Protein AF-A0A7J6QB75-F1 (afdb_monomer_lite)

Secondary structure (DSSP, 8-state):
--HHHHHHHT--BSHHHHHHHT--HHHHHHHHHHHHSSTT---BHHHHHTS-HHHHHHHHHH--S-HHHHHHHHHHHHHHHHHTTPPP-S------TT-PPP--------------------

Structure (mmCIF, N/CA/C/O backbone):
data_AF-A0A7J6QB75-F1
#
_entry.id   AF-A0A7J6QB75-F1
#
loop_
_atom_site.group_PDB
_atom_site.id
_atom_site.type_symbol
_atom_site.label_atom_id
_atom_site.label_alt_id
_atom_site.label_comp_id
_atom_site.label_asym_id
_atom_site.label_entity_id
_atom_site.label_seq_id
_atom_site.pdbx_PDB_ins_code
_atom_site.Cartn_x
_atom_site.Cartn_y
_atom_site.Cartn_z
_atom_site.occupancy
_atom_site.B_iso_or_equiv
_atom_site.auth_seq_id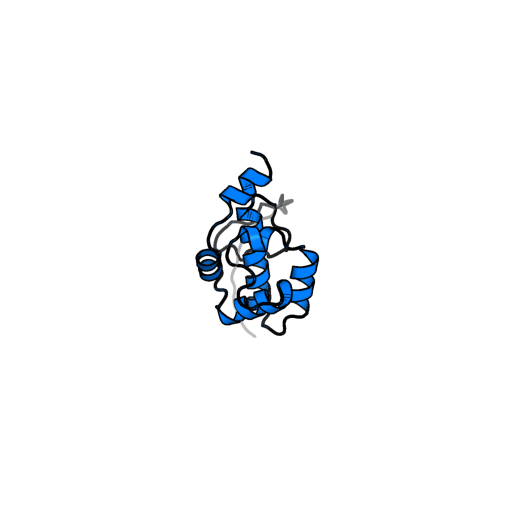
_atom_site.auth_comp_id
_atom_site.auth_asym_id
_atom_site.auth_atom_id
_atom_site.pdbx_PDB_model_num
ATOM 1 N N . ALA A 1 1 ? 21.149 -4.423 -13.021 1.00 64.06 1 ALA A N 1
ATOM 2 C CA . ALA A 1 1 ? 19.820 -4.390 -13.669 1.00 64.06 1 ALA A CA 1
ATOM 3 C C . ALA A 1 1 ? 19.330 -2.948 -13.692 1.00 64.06 1 ALA A C 1
ATOM 5 O O . ALA A 1 1 ? 19.519 -2.265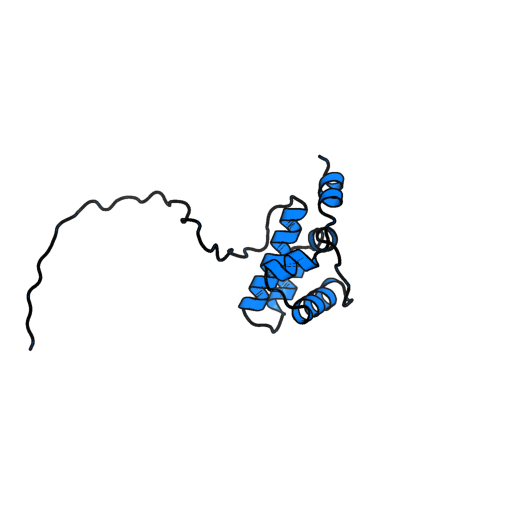 -12.689 1.00 64.06 1 ALA A O 1
ATOM 6 N N . SER A 1 2 ? 18.760 -2.475 -14.804 1.00 80.19 2 SER A N 1
ATOM 7 C CA . SER A 1 2 ? 18.143 -1.142 -14.848 1.00 80.19 2 SER A CA 1
ATOM 8 C C . SER A 1 2 ? 16.906 -1.102 -13.941 1.00 80.19 2 SER A C 1
ATOM 10 O O . SER A 1 2 ? 16.370 -2.153 -13.577 1.00 80.19 2 SER A O 1
ATOM 12 N N . LEU A 1 3 ? 16.445 0.096 -13.567 1.00 71.38 3 LEU A N 1
ATOM 13 C CA . LEU A 1 3 ? 15.199 0.253 -12.806 1.00 71.38 3 LEU A CA 1
ATOM 14 C C . LEU A 1 3 ? 14.032 -0.444 -13.514 1.00 71.38 3 LEU A C 1
ATOM 16 O O . LEU A 1 3 ? 13.335 -1.229 -12.882 1.00 71.38 3 LEU A O 1
ATOM 20 N N . GLN A 1 4 ? 13.906 -0.257 -14.830 1.00 79.19 4 GLN A N 1
ATOM 21 C CA . GLN A 1 4 ? 12.872 -0.902 -15.640 1.00 79.19 4 GLN A CA 1
ATOM 22 C C . GLN A 1 4 ? 12.889 -2.432 -15.493 1.00 79.19 4 GLN A C 1
ATOM 24 O O . GLN A 1 4 ? 11.868 -3.028 -15.170 1.00 79.19 4 GLN A O 1
ATOM 29 N N . THR A 1 5 ? 14.061 -3.071 -15.596 1.00 80.06 5 THR A N 1
ATOM 30 C CA . THR A 1 5 ? 14.177 -4.531 -15.434 1.00 80.06 5 THR A CA 1
ATOM 31 C C . THR A 1 5 ? 13.766 -5.006 -14.036 1.00 80.06 5 THR A C 1
ATOM 33 O O . THR A 1 5 ? 13.217 -6.100 -13.891 1.00 80.06 5 THR A O 1
ATOM 36 N N . ARG A 1 6 ? 14.023 -4.203 -12.992 1.00 73.94 6 ARG A N 1
ATOM 37 C CA . ARG A 1 6 ? 13.605 -4.522 -11.615 1.00 73.94 6 ARG A CA 1
ATOM 38 C C . ARG A 1 6 ? 12.087 -4.428 -11.464 1.00 73.94 6 ARG A C 1
ATOM 40 O O . ARG A 1 6 ? 11.506 -5.305 -10.837 1.00 73.94 6 ARG A O 1
ATOM 47 N N . PHE A 1 7 ? 11.457 -3.435 -12.087 1.00 76.44 7 PHE A N 1
ATOM 48 C CA . PHE A 1 7 ? 10.002 -3.280 -12.098 1.00 76.44 7 PHE A CA 1
ATOM 49 C C . PHE A 1 7 ? 9.291 -4.376 -12.892 1.00 76.44 7 PHE A C 1
ATOM 51 O O . PHE A 1 7 ? 8.322 -4.947 -12.395 1.00 76.44 7 PHE A O 1
ATOM 58 N N . ASP A 1 8 ? 9.801 -4.734 -14.069 1.00 79.38 8 ASP A N 1
ATOM 59 C CA . ASP A 1 8 ? 9.217 -5.802 -14.886 1.00 79.38 8 ASP A CA 1
ATOM 60 C C . ASP A 1 8 ? 9.303 -7.157 -14.163 1.00 79.38 8 ASP A C 1
ATOM 62 O O . ASP A 1 8 ? 8.342 -7.923 -14.130 1.00 79.38 8 ASP A O 1
ATOM 66 N N . SER A 1 9 ? 10.420 -7.416 -13.473 1.00 78.06 9 SER A N 1
ATOM 67 C CA . SER A 1 9 ? 10.600 -8.618 -12.639 1.00 78.06 9 SER A CA 1
ATOM 68 C C . SER A 1 9 ? 9.705 -8.627 -11.389 1.00 78.06 9 SER A C 1
ATOM 70 O O . SER A 1 9 ? 9.420 -9.685 -10.816 1.00 78.06 9 SER A O 1
ATOM 72 N N . ALA A 1 10 ? 9.267 -7.446 -10.953 1.00 78.88 10 ALA A N 1
ATOM 73 C CA . ALA A 1 10 ? 8.408 -7.233 -9.797 1.00 78.88 10 ALA A CA 1
ATOM 74 C C . ALA A 1 10 ? 6.917 -7.212 -10.144 1.00 78.88 10 ALA A C 1
ATOM 76 O O . ALA A 1 10 ? 6.102 -7.083 -9.234 1.00 78.88 10 ALA A O 1
ATOM 77 N N . ALA A 1 11 ? 6.534 -7.348 -11.416 1.00 83.62 11 ALA A N 1
ATOM 78 C CA . ALA A 1 11 ? 5.149 -7.320 -11.883 1.00 83.62 11 ALA A CA 1
ATOM 79 C C . ALA A 1 11 ? 4.386 -8.619 -11.543 1.00 83.62 11 ALA A C 1
ATOM 81 O O . ALA A 1 11 ? 3.891 -9.332 -12.415 1.00 83.62 11 ALA A O 1
ATOM 82 N N . LYS A 1 12 ? 4.306 -8.947 -10.252 1.00 86.56 12 LYS A N 1
ATOM 83 C CA . LYS A 1 12 ? 3.612 -10.122 -9.718 1.00 86.56 12 LYS A CA 1
ATOM 84 C C . LYS A 1 12 ? 2.214 -9.738 -9.239 1.00 86.56 12 LYS A C 1
ATOM 86 O O . LYS A 1 12 ? 2.025 -8.599 -8.814 1.00 86.56 12 LYS A O 1
ATOM 91 N N . PRO A 1 13 ? 1.239 -10.664 -9.264 1.00 88.56 13 PRO A N 1
ATOM 92 C CA . PRO A 1 13 ? -0.074 -10.422 -8.677 1.00 88.56 13 PRO A CA 1
ATOM 93 C C . PRO A 1 13 ? 0.050 -9.967 -7.221 1.00 88.56 13 PRO A C 1
ATOM 95 O O . PRO A 1 13 ? 0.787 -10.575 -6.444 1.00 88.56 13 PRO A O 1
ATOM 98 N N . VAL A 1 14 ? -0.683 -8.920 -6.845 1.00 88.12 14 VAL A N 1
ATOM 99 C CA . VAL A 1 14 ? -0.627 -8.359 -5.483 1.00 88.12 14 VAL A CA 1
ATOM 100 C C . VAL A 1 14 ? -1.387 -9.224 -4.466 1.00 88.12 14 VAL A C 1
ATOM 102 O O . VAL A 1 14 ? -1.024 -9.284 -3.295 1.00 88.12 14 VAL A O 1
ATOM 105 N N . LYS A 1 15 ? -2.396 -9.983 -4.912 1.00 88.88 15 LYS A N 1
ATOM 106 C CA . LYS A 1 15 ? -3.302 -10.764 -4.049 1.00 88.88 15 LYS A CA 1
ATOM 107 C C . LYS A 1 15 ? -2.600 -11.728 -3.067 1.00 88.88 15 LYS A C 1
ATOM 109 O O . LYS A 1 15 ? -2.939 -11.688 -1.885 1.00 88.88 15 LYS A O 1
ATOM 114 N N . PRO A 1 16 ? -1.595 -12.535 -3.467 1.00 88.44 16 PRO A N 1
ATOM 115 C CA . PRO A 1 16 ? -0.866 -13.394 -2.527 1.00 88.44 16 PRO A CA 1
ATOM 116 C C . PRO A 1 16 ? -0.109 -12.612 -1.441 1.00 88.44 16 PRO A C 1
ATOM 118 O O . PRO A 1 16 ? 0.036 -13.081 -0.313 1.00 88.44 16 PRO A O 1
ATOM 121 N N . LEU A 1 17 ? 0.369 -11.405 -1.762 1.00 86.81 17 LEU A N 1
ATOM 122 C CA . LEU A 1 17 ? 1.058 -10.527 -0.816 1.00 86.81 17 LEU A CA 1
ATOM 123 C C . LEU A 1 17 ? 0.067 -9.951 0.201 1.00 86.81 17 LEU A C 1
ATOM 125 O O . LEU A 1 17 ? 0.340 -9.985 1.399 1.00 86.81 17 LEU A O 1
ATOM 129 N N . LEU A 1 18 ? -1.109 -9.516 -0.254 1.00 88.19 18 LEU A N 1
ATOM 130 C CA . LEU A 1 18 ? -2.183 -9.031 0.621 1.00 88.19 18 LEU A CA 1
ATOM 131 C C . LEU A 1 18 ? -2.636 -10.100 1.617 1.00 88.19 18 LEU A C 1
ATOM 133 O O . LEU A 1 18 ? -2.748 -9.816 2.809 1.00 88.19 18 LEU A O 1
ATOM 137 N N . GLN A 1 19 ? -2.798 -11.344 1.155 1.00 88.44 19 GLN A N 1
ATOM 138 C CA . GLN A 1 19 ? -3.126 -12.483 2.018 1.00 88.44 19 GLN A CA 1
ATOM 139 C C . GLN A 1 19 ? -2.053 -12.723 3.086 1.00 88.44 19 GLN A C 1
ATOM 141 O O . GLN A 1 19 ? -2.385 -12.944 4.248 1.00 88.44 19 GLN A O 1
ATOM 146 N N . LYS A 1 20 ? -0.768 -12.614 2.725 1.00 87.69 20 LYS A N 1
ATOM 147 C CA . LYS A 1 20 ? 0.349 -12.769 3.670 1.00 87.69 20 LYS A CA 1
ATOM 148 C C . LYS A 1 20 ? 0.361 -11.690 4.759 1.00 87.69 20 LYS A C 1
ATOM 150 O O . LYS A 1 20 ? 0.744 -11.974 5.890 1.00 87.69 20 LYS A O 1
ATOM 155 N N . VAL A 1 21 ? -0.054 -10.469 4.427 1.00 87.19 21 VAL A N 1
ATOM 156 C CA . VAL A 1 21 ? -0.138 -9.336 5.368 1.00 87.19 21 VAL A CA 1
ATOM 157 C C . VAL A 1 21 ? -1.472 -9.324 6.138 1.00 87.19 21 VAL A C 1
ATOM 159 O O . VAL A 1 21 ? -1.612 -8.652 7.163 1.00 87.19 21 VAL A O 1
ATOM 162 N N . GLY A 1 22 ? -2.457 -10.100 5.684 1.00 87.69 22 GLY A N 1
ATOM 163 C CA . GLY A 1 22 ? -3.802 -10.130 6.251 1.00 87.69 22 GLY A CA 1
ATOM 164 C C . GLY A 1 22 ? -4.637 -8.900 5.888 1.00 87.69 22 GLY A C 1
ATOM 165 O O . GLY A 1 22 ? -5.485 -8.488 6.676 1.00 87.69 22 GLY A O 1
ATOM 166 N N . VAL A 1 23 ? -4.386 -8.286 4.730 1.00 89.62 23 VAL A N 1
ATOM 167 C CA . VAL A 1 23 ? -5.264 -7.250 4.166 1.00 89.62 23 VAL A CA 1
ATOM 168 C C . VAL A 1 23 ? -6.499 -7.946 3.590 1.00 89.62 23 VAL A C 1
ATOM 170 O O . VAL A 1 23 ? -6.363 -8.818 2.733 1.00 89.62 23 VAL A O 1
ATOM 173 N N . SER A 1 24 ? -7.691 -7.596 4.080 1.00 90.69 24 SER A N 1
ATOM 174 C CA . SER A 1 24 ? -8.956 -8.106 3.536 1.00 90.69 24 SER A CA 1
ATOM 175 C C . SER A 1 24 ? -9.262 -7.485 2.172 1.00 90.69 24 SER A C 1
ATOM 177 O O . SER A 1 24 ? -8.782 -6.394 1.861 1.00 90.69 24 SER A O 1
ATOM 179 N N . ASP A 1 25 ? -10.098 -8.151 1.373 1.00 89.50 25 ASP A N 1
ATOM 180 C CA . ASP A 1 25 ? -10.516 -7.626 0.068 1.00 89.50 25 ASP A CA 1
ATOM 181 C C . ASP A 1 25 ? -11.247 -6.274 0.210 1.00 89.50 25 ASP A C 1
ATOM 183 O O . ASP A 1 25 ? -11.016 -5.372 -0.590 1.00 89.50 25 ASP A O 1
ATOM 187 N N . ASP A 1 26 ? -12.049 -6.080 1.263 1.00 90.31 26 ASP A N 1
ATOM 188 C CA . ASP A 1 26 ? -12.735 -4.804 1.529 1.00 90.31 26 ASP A CA 1
ATOM 189 C C . ASP A 1 26 ? -11.759 -3.672 1.872 1.00 90.31 26 ASP A C 1
ATOM 191 O O . ASP A 1 26 ? -11.876 -2.554 1.361 1.00 90.31 26 ASP A O 1
ATOM 195 N N . LEU A 1 27 ? -10.751 -3.967 2.700 1.00 90.50 27 LEU A N 1
ATOM 196 C CA . LEU A 1 27 ? -9.697 -3.008 3.024 1.00 90.50 27 LEU A CA 1
ATOM 197 C C . LEU A 1 27 ? -8.891 -2.657 1.770 1.00 90.50 27 LEU A C 1
ATOM 199 O O . LEU A 1 27 ? -8.550 -1.495 1.558 1.00 90.50 27 LEU A O 1
ATOM 203 N N . TRP A 1 28 ? -8.620 -3.647 0.917 1.00 90.12 28 TRP A N 1
ATOM 204 C CA . TRP A 1 28 ? -7.914 -3.437 -0.340 1.00 90.12 28 TRP A CA 1
ATOM 205 C C . TRP A 1 28 ? -8.711 -2.586 -1.329 1.00 90.12 28 TRP A C 1
ATOM 207 O O . TRP A 1 28 ? -8.166 -1.632 -1.877 1.00 90.12 28 TRP A O 1
ATOM 217 N N . LYS A 1 29 ? -10.013 -2.845 -1.492 1.00 90.94 29 LYS A N 1
ATOM 218 C CA . LYS A 1 29 ? -10.895 -2.002 -2.312 1.00 90.94 29 LYS A CA 1
ATOM 219 C C . LYS A 1 29 ? -10.892 -0.553 -1.839 1.00 90.94 29 LYS A C 1
ATOM 221 O O . LYS A 1 29 ? -10.800 0.352 -2.663 1.00 90.94 29 LYS A O 1
ATOM 226 N N . ALA A 1 30 ? -10.920 -0.320 -0.525 1.00 90.56 30 ALA A N 1
ATOM 227 C CA . ALA A 1 30 ? -10.832 1.028 0.033 1.00 90.56 30 ALA A CA 1
ATOM 228 C C . ALA A 1 30 ? -9.493 1.716 -0.297 1.00 90.56 30 ALA A C 1
ATOM 230 O O . ALA A 1 30 ? -9.477 2.909 -0.605 1.00 90.56 30 ALA A O 1
ATOM 231 N N . VAL A 1 31 ? -8.379 0.975 -0.271 1.00 90.38 31 VAL A N 1
ATOM 232 C CA . VAL A 1 31 ? -7.052 1.465 -0.693 1.00 90.38 31 VAL A CA 1
ATOM 233 C C . VAL A 1 31 ? -7.049 1.805 -2.183 1.00 90.38 31 VAL A C 1
ATOM 235 O O . VAL A 1 31 ? -6.625 2.896 -2.564 1.00 90.38 31 VAL A O 1
ATOM 238 N N . CYS A 1 32 ? -7.554 0.908 -3.030 1.00 91.12 32 CYS A N 1
ATOM 239 C CA . CYS A 1 32 ? -7.640 1.119 -4.472 1.00 91.12 32 CYS A CA 1
ATOM 240 C C . CYS A 1 32 ? -8.522 2.325 -4.826 1.00 91.12 32 CYS A C 1
ATOM 242 O O . CYS A 1 32 ? -8.097 3.188 -5.591 1.00 91.12 32 CYS A O 1
ATOM 244 N N . LEU A 1 33 ? -9.697 2.459 -4.208 1.00 90.81 33 LEU A N 1
ATOM 245 C CA . LEU A 1 33 ? -10.557 3.633 -4.376 1.00 90.81 33 LEU A CA 1
ATOM 246 C C . LEU A 1 33 ? -9.867 4.919 -3.914 1.00 90.81 33 LEU A C 1
ATOM 248 O O . LEU A 1 33 ? -9.914 5.924 -4.617 1.00 90.81 33 LEU A O 1
ATOM 252 N N . GLY A 1 34 ? -9.210 4.889 -2.754 1.00 88.56 34 GLY A N 1
ATOM 253 C CA . GLY A 1 34 ? -8.593 6.074 -2.163 1.00 88.56 34 GLY A CA 1
ATOM 254 C C . GLY A 1 34 ? -7.347 6.577 -2.890 1.00 88.56 34 GLY A C 1
ATOM 255 O O . GLY A 1 34 ? -7.087 7.776 -2.861 1.00 88.56 34 GLY A O 1
ATOM 256 N N . LEU A 1 35 ? -6.583 5.685 -3.528 1.00 89.69 35 LEU A N 1
ATOM 257 C CA . LEU A 1 35 ? -5.296 6.023 -4.151 1.00 89.69 35 LEU A CA 1
ATOM 258 C C . LEU A 1 35 ? -5.320 5.968 -5.686 1.00 89.69 35 LEU A C 1
ATOM 260 O O . LEU A 1 35 ? -4.607 6.735 -6.322 1.00 89.69 35 LEU A O 1
ATOM 264 N N . ALA A 1 36 ? -6.129 5.095 -6.293 1.00 86.88 36 ALA A N 1
ATOM 265 C CA . ALA A 1 36 ? -6.260 4.977 -7.751 1.00 86.88 36 ALA A CA 1
ATOM 266 C C . ALA A 1 36 ? -7.594 5.507 -8.299 1.00 86.88 36 ALA A C 1
ATOM 268 O O . ALA A 1 36 ? -7.769 5.558 -9.516 1.00 86.88 36 ALA A O 1
ATOM 269 N N . GLY A 1 37 ? -8.557 5.845 -7.435 1.00 86.38 37 GLY A N 1
ATOM 270 C CA . GLY A 1 37 ? -9.888 6.302 -7.846 1.00 86.38 37 GLY A CA 1
ATOM 271 C C . GLY A 1 37 ? -10.799 5.208 -8.420 1.00 86.38 37 GLY A C 1
ATOM 272 O O . GLY A 1 37 ? -11.885 5.521 -8.900 1.00 86.38 37 GLY A O 1
ATOM 273 N N . LYS A 1 38 ? -10.385 3.933 -8.388 1.00 88.75 38 LYS A N 1
ATOM 274 C CA . LYS A 1 38 ? -11.157 2.779 -8.886 1.00 88.75 38 LYS A CA 1
ATOM 275 C C . LYS A 1 38 ? -10.902 1.539 -8.028 1.00 88.75 38 LYS A C 1
ATOM 277 O O . LYS A 1 38 ? -9.793 1.370 -7.530 1.00 88.75 38 LYS A O 1
ATOM 282 N N . GLU A 1 39 ? -11.902 0.668 -7.883 1.00 82.12 39 GLU A N 1
ATOM 283 C CA . GLU A 1 39 ? -11.830 -0.514 -7.000 1.00 82.12 39 GLU A CA 1
ATOM 284 C C . GLU A 1 39 ? -10.736 -1.514 -7.402 1.00 82.12 39 GLU A C 1
ATOM 286 O O . GLU A 1 39 ? -10.057 -2.048 -6.532 1.00 82.12 39 GLU A O 1
ATOM 291 N N . ASP A 1 40 ? -10.478 -1.683 -8.702 1.00 80.38 40 ASP A N 1
ATOM 292 C CA . ASP A 1 40 ? -9.418 -2.556 -9.233 1.00 80.38 40 ASP A CA 1
ATOM 293 C C . ASP A 1 40 ? -8.173 -1.753 -9.652 1.00 80.38 40 ASP A C 1
ATOM 295 O O . ASP A 1 40 ? -7.545 -1.977 -10.689 1.00 80.38 40 ASP A O 1
ATOM 299 N N . GLY A 1 41 ? -7.852 -0.737 -8.847 1.00 80.50 41 GLY A N 1
ATOM 300 C CA . GLY A 1 41 ? -6.783 0.234 -9.078 1.00 80.50 41 GLY A CA 1
ATOM 301 C C . GLY A 1 41 ? -5.402 -0.372 -9.282 1.00 80.50 41 GLY A C 1
ATOM 302 O O . GLY A 1 41 ? -4.649 0.083 -10.141 1.00 80.50 41 GLY A O 1
ATOM 303 N N . PHE A 1 42 ? -5.101 -1.409 -8.501 1.00 86.75 42 PHE A N 1
ATOM 304 C CA . PHE A 1 42 ? -3.783 -2.022 -8.403 1.00 86.75 42 PHE A CA 1
ATOM 305 C C . PHE A 1 42 ? -3.929 -3.540 -8.470 1.00 86.75 42 PHE A C 1
ATOM 307 O O . PHE A 1 42 ? -4.535 -4.157 -7.594 1.00 86.75 42 PHE A O 1
ATOM 314 N N . SER A 1 43 ? -3.365 -4.148 -9.510 1.00 86.88 43 SER A N 1
ATOM 315 C CA . SER A 1 43 ? -3.431 -5.601 -9.722 1.00 86.88 43 SER A CA 1
ATOM 316 C C . SER A 1 43 ? -2.077 -6.273 -9.507 1.00 86.88 43 SER A C 1
ATOM 318 O O . SER A 1 43 ? -2.002 -7.464 -9.181 1.00 86.88 43 SER A O 1
ATOM 320 N N . ARG A 1 44 ? -0.993 -5.514 -9.673 1.00 89.25 44 ARG A N 1
ATOM 321 C CA . ARG A 1 44 ? 0.383 -5.990 -9.594 1.00 89.25 44 ARG A CA 1
ATOM 322 C C . ARG A 1 44 ? 1.193 -5.175 -8.591 1.00 89.25 44 ARG A C 1
ATOM 324 O O . ARG A 1 44 ? 0.921 -4.002 -8.350 1.00 89.25 44 ARG A O 1
ATOM 331 N N . SER A 1 45 ? 2.220 -5.789 -8.010 1.00 85.00 45 SER A N 1
ATOM 332 C CA . SER A 1 45 ? 3.083 -5.128 -7.020 1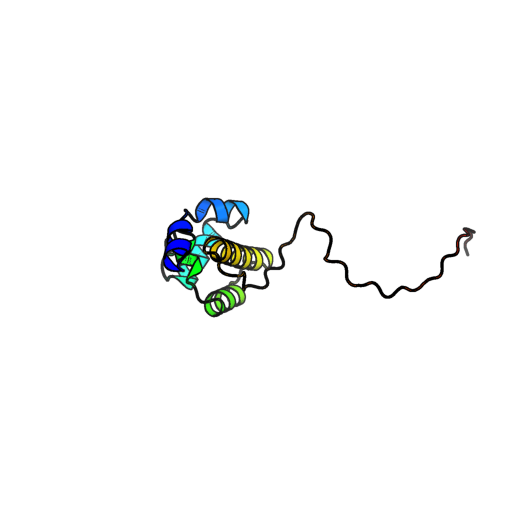.00 85.00 45 SER A CA 1
AT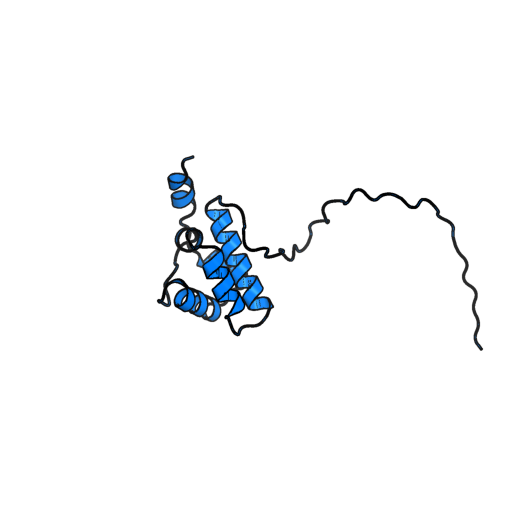OM 333 C C . SER A 1 45 ? 3.841 -3.918 -7.574 1.00 85.00 45 SER A C 1
ATOM 335 O O . SER A 1 45 ? 4.133 -2.998 -6.815 1.00 85.00 45 SER A O 1
ATOM 337 N N . ASN A 1 46 ? 4.119 -3.873 -8.880 1.00 86.25 46 ASN A N 1
ATOM 338 C CA . ASN A 1 46 ? 4.708 -2.694 -9.514 1.00 86.25 46 ASN A CA 1
ATOM 339 C C . ASN A 1 46 ? 3.721 -1.525 -9.636 1.00 86.25 46 ASN A C 1
ATOM 341 O O . ASN A 1 46 ? 4.160 -0.392 -9.491 1.00 86.25 46 ASN A O 1
ATOM 345 N N . ASP A 1 47 ? 2.416 -1.770 -9.807 1.00 84.19 47 ASP A N 1
ATOM 346 C CA . ASP A 1 47 ? 1.401 -0.701 -9.839 1.00 84.19 47 ASP A CA 1
ATOM 347 C C . ASP A 1 47 ? 1.402 0.090 -8.519 1.00 84.19 47 ASP A C 1
ATOM 349 O O . ASP A 1 47 ? 1.318 1.316 -8.504 1.00 84.19 47 ASP A O 1
ATOM 353 N N . PHE A 1 48 ? 1.543 -0.629 -7.402 1.00 76.75 48 PHE A N 1
ATOM 354 C CA . PHE A 1 48 ? 1.585 -0.048 -6.061 1.00 76.75 48 PHE A CA 1
ATOM 355 C C . PHE A 1 48 ? 2.966 0.528 -5.714 1.00 76.75 48 PHE A C 1
ATOM 357 O O . PHE A 1 48 ? 3.062 1.509 -4.984 1.00 76.75 48 PHE A O 1
ATOM 364 N N . GLY A 1 49 ? 4.039 -0.043 -6.274 1.00 72.62 49 GLY A N 1
ATOM 365 C CA . GLY A 1 49 ? 5.418 0.414 -6.082 1.00 72.62 49 GLY A CA 1
ATOM 366 C C . GLY A 1 49 ? 5.740 1.790 -6.681 1.00 72.62 49 GLY A C 1
ATOM 367 O O . GLY A 1 49 ? 6.776 2.353 -6.343 1.00 72.62 49 GLY A O 1
ATOM 368 N N . PHE A 1 50 ? 4.881 2.337 -7.549 1.00 75.62 50 PHE A N 1
ATOM 369 C CA . PHE A 1 50 ? 5.020 3.695 -8.094 1.00 75.62 50 PHE A CA 1
ATOM 370 C C . PHE A 1 50 ? 4.263 4.767 -7.305 1.00 75.62 50 PHE A C 1
ATOM 372 O O . PHE A 1 50 ? 4.374 5.950 -7.636 1.00 75.62 50 PHE A O 1
ATOM 379 N N . LEU A 1 51 ? 3.492 4.394 -6.281 1.00 85.44 51 LEU A N 1
ATOM 380 C CA . LEU A 1 51 ? 2.786 5.395 -5.494 1.00 85.44 51 LEU A CA 1
ATOM 381 C C . LEU A 1 51 ? 3.760 6.249 -4.695 1.00 85.44 51 LEU A C 1
ATOM 383 O O . LEU A 1 51 ? 4.745 5.768 -4.134 1.00 85.44 51 LEU A O 1
ATOM 387 N N . ASN A 1 52 ? 3.442 7.537 -4.604 1.00 86.31 52 ASN A N 1
ATOM 388 C CA . ASN A 1 52 ? 4.194 8.435 -3.755 1.00 86.31 52 ASN A CA 1
ATOM 389 C C . ASN A 1 52 ? 3.940 8.054 -2.286 1.00 86.31 52 ASN A C 1
ATOM 391 O O . ASN A 1 52 ? 2.782 8.036 -1.855 1.00 86.31 52 ASN A O 1
ATOM 395 N N . PRO A 1 53 ? 4.988 7.819 -1.477 1.00 87.50 53 PRO A N 1
ATOM 396 C CA . PRO A 1 53 ? 4.824 7.478 -0.065 1.00 87.50 53 PRO A CA 1
ATOM 397 C C . PRO A 1 53 ? 4.019 8.521 0.720 1.00 87.50 53 PRO A C 1
ATOM 399 O O . PRO A 1 53 ? 3.343 8.180 1.688 1.00 87.50 53 PRO A O 1
ATOM 402 N N . ARG A 1 54 ? 4.048 9.793 0.292 1.00 88.25 54 ARG A N 1
ATOM 403 C CA . ARG A 1 54 ? 3.241 10.863 0.899 1.00 88.25 54 ARG A CA 1
ATOM 404 C C . ARG A 1 54 ? 1.741 10.657 0.704 1.00 88.25 54 ARG A C 1
ATOM 406 O O . ARG A 1 54 ? 0.984 10.911 1.636 1.00 88.25 54 ARG A O 1
ATOM 413 N N . ASP A 1 55 ? 1.326 10.175 -0.462 1.00 89.69 55 ASP A N 1
ATOM 414 C CA . ASP A 1 55 ? -0.088 9.947 -0.769 1.00 89.69 55 ASP A CA 1
ATOM 415 C C . ASP A 1 55 ? -0.613 8.750 0.026 1.00 89.69 55 ASP A C 1
ATOM 417 O O . ASP A 1 55 ? -1.696 8.806 0.611 1.00 89.69 55 ASP A O 1
ATOM 421 N N . VAL A 1 56 ? 0.208 7.701 0.145 1.00 89.62 56 VAL A N 1
ATOM 422 C CA . VAL A 1 56 ? -0.089 6.532 0.981 1.00 89.62 56 VAL A CA 1
ATOM 423 C C . VAL A 1 56 ? -0.184 6.928 2.455 1.00 89.62 56 VAL A C 1
ATOM 425 O O . VAL A 1 56 ? -1.144 6.552 3.125 1.00 89.62 56 VAL A O 1
ATOM 428 N N . ALA A 1 57 ? 0.756 7.726 2.968 1.00 87.75 57 ALA A N 1
ATOM 429 C CA . ALA A 1 57 ? 0.715 8.213 4.346 1.00 87.75 57 ALA A CA 1
ATOM 430 C C . ALA A 1 57 ? -0.531 9.066 4.621 1.00 87.75 57 ALA A C 1
ATOM 432 O O . ALA A 1 57 ? -1.243 8.813 5.593 1.00 87.75 57 ALA A O 1
ATOM 433 N N . ALA A 1 58 ? -0.853 10.007 3.729 1.00 90.00 58 ALA A N 1
ATOM 434 C CA . ALA A 1 58 ? -2.052 10.831 3.846 1.00 90.00 58 ALA A CA 1
ATOM 435 C C . ALA A 1 58 ? -3.341 9.991 3.806 1.00 90.00 58 ALA A C 1
ATOM 437 O O . ALA A 1 58 ? -4.292 10.277 4.539 1.00 90.00 58 ALA A O 1
ATOM 438 N N . PHE A 1 59 ? -3.380 8.939 2.980 1.00 91.19 59 PHE A N 1
ATOM 439 C CA . PHE A 1 59 ? -4.485 7.984 2.966 1.00 91.19 59 PHE A CA 1
ATOM 440 C C . PHE A 1 59 ? -4.593 7.239 4.300 1.00 91.19 59 PHE A C 1
ATOM 442 O O . PHE A 1 59 ? -5.670 7.208 4.889 1.00 91.19 59 PHE A O 1
ATOM 449 N N . VAL A 1 60 ? -3.492 6.683 4.812 1.00 89.62 60 VAL A N 1
ATOM 450 C CA . VAL A 1 60 ? -3.464 5.926 6.076 1.00 89.62 60 VAL A CA 1
ATOM 451 C C . VAL A 1 60 ? -3.896 6.791 7.268 1.00 89.62 60 VAL A C 1
ATOM 453 O O . VAL A 1 60 ? -4.653 6.333 8.131 1.00 89.62 60 VAL A O 1
ATOM 456 N N . GLU A 1 61 ? -3.473 8.055 7.316 1.00 88.31 61 GLU A N 1
ATOM 457 C CA . GLU A 1 61 ? -3.900 9.002 8.350 1.00 88.31 61 GLU A CA 1
ATOM 458 C C . GLU A 1 61 ? -5.413 9.245 8.304 1.00 88.31 61 GLU A C 1
ATOM 460 O O . GLU A 1 61 ? -6.087 9.115 9.330 1.00 88.31 61 GLU A O 1
ATOM 465 N N . LYS A 1 62 ? -5.958 9.508 7.109 1.00 88.81 62 LYS A N 1
ATOM 466 C CA . LYS A 1 62 ? -7.388 9.784 6.885 1.00 88.81 62 LYS A CA 1
ATOM 467 C C . LYS A 1 62 ? -8.278 8.544 6.954 1.00 88.81 62 LYS A C 1
ATOM 469 O O . LYS A 1 62 ? -9.485 8.671 7.161 1.00 88.81 62 LYS A O 1
ATOM 474 N N . HIS A 1 63 ? -7.712 7.355 6.767 1.00 88.31 63 HIS A N 1
ATOM 475 C CA . HIS A 1 63 ? -8.450 6.104 6.805 1.00 88.31 63 HIS A CA 1
ATOM 476 C C . HIS A 1 63 ? -9.089 5.917 8.189 1.00 88.31 63 HIS A C 1
ATOM 478 O O . HIS A 1 63 ? -8.418 6.021 9.216 1.00 88.31 63 HIS A O 1
ATOM 484 N N . LYS A 1 64 ? -10.398 5.646 8.226 1.00 86.94 64 LYS A N 1
ATOM 485 C CA . LYS A 1 64 ? -11.169 5.498 9.476 1.00 86.94 64 LYS A CA 1
ATOM 486 C C . LYS A 1 64 ? -11.060 4.104 10.113 1.00 86.94 64 LYS A C 1
ATOM 488 O O . LYS A 1 64 ? -11.731 3.846 11.105 1.00 86.94 64 LYS A O 1
ATOM 493 N N . GLY A 1 65 ? -10.237 3.220 9.548 1.00 85.19 65 GLY A N 1
ATOM 494 C CA . GLY A 1 65 ? -9.967 1.894 10.097 1.00 85.19 65 GLY A CA 1
ATOM 495 C C . GLY A 1 65 ? -9.131 1.920 11.379 1.00 85.19 65 GLY A C 1
ATOM 496 O O . GLY A 1 65 ? -8.550 2.936 11.778 1.00 85.19 65 GLY A O 1
ATOM 497 N N . SER A 1 66 ? -9.055 0.758 12.013 1.00 88.75 66 SER A N 1
ATOM 498 C CA . SER A 1 66 ? -8.242 0.482 13.192 1.00 88.75 66 SER A CA 1
ATOM 499 C C . SER A 1 66 ? -6.751 0.734 12.946 1.00 88.75 66 SER A C 1
ATOM 501 O O . SER A 1 66 ? -6.252 0.685 11.819 1.00 88.75 66 SER A O 1
ATOM 503 N N . ALA A 1 67 ? -5.994 0.934 14.030 1.00 87.19 67 ALA A N 1
ATOM 504 C CA . ALA A 1 67 ? -4.535 1.047 13.961 1.00 87.19 67 ALA A CA 1
ATOM 505 C C . ALA A 1 67 ? -3.886 -0.171 13.273 1.00 87.19 67 ALA A C 1
ATOM 507 O O . ALA A 1 67 ? -2.881 -0.037 12.578 1.00 87.19 67 ALA A O 1
ATOM 508 N N . PHE A 1 68 ? -4.491 -1.352 13.420 1.00 89.12 68 PHE A N 1
ATOM 509 C CA . PHE A 1 68 ? -4.003 -2.579 12.805 1.00 89.12 68 PHE A CA 1
ATOM 510 C C . PHE A 1 68 ? -4.212 -2.602 11.286 1.00 89.12 68 PHE A C 1
ATOM 512 O O . PHE A 1 68 ? -3.326 -3.017 10.544 1.00 89.12 68 PHE A O 1
ATOM 519 N N . GLU A 1 69 ? -5.349 -2.101 10.802 1.00 89.56 69 GLU A N 1
ATOM 520 C CA . GLU A 1 69 ? -5.611 -1.956 9.365 1.00 89.56 69 GLU A CA 1
ATOM 521 C C . GLU A 1 69 ? -4.666 -0.933 8.732 1.00 89.56 69 GLU A C 1
ATOM 523 O O . GLU A 1 69 ? -4.048 -1.214 7.707 1.00 89.56 69 GLU A O 1
ATOM 528 N N . LYS A 1 70 ? -4.458 0.210 9.397 1.00 89.50 70 LYS A N 1
ATOM 529 C CA . LYS A 1 70 ? -3.478 1.232 8.991 1.00 89.50 70 LYS A CA 1
ATOM 530 C C . LYS A 1 70 ? -2.059 0.668 8.880 1.00 89.50 70 LYS A C 1
ATOM 532 O O . LYS A 1 70 ? -1.346 0.940 7.909 1.00 89.50 70 LYS A O 1
ATOM 537 N N . TYR A 1 71 ? -1.663 -0.151 9.853 1.00 89.75 71 TYR A N 1
ATOM 538 C CA . TYR A 1 71 ? -0.386 -0.859 9.837 1.00 89.75 71 TYR A CA 1
ATOM 539 C C . TYR A 1 71 ? -0.290 -1.845 8.663 1.00 89.75 71 TYR A C 1
ATOM 541 O O . TYR A 1 71 ? 0.702 -1.834 7.939 1.00 89.75 71 TYR A O 1
ATOM 549 N N . ARG A 1 72 ? -1.331 -2.652 8.422 1.00 91.19 72 ARG A N 1
ATOM 550 C CA . ARG A 1 72 ? -1.372 -3.612 7.306 1.00 91.19 72 ARG A CA 1
ATOM 551 C C . ARG A 1 72 ? -1.282 -2.935 5.940 1.00 91.19 72 ARG A C 1
ATOM 553 O O . ARG A 1 72 ? -0.565 -3.437 5.080 1.00 91.19 72 ARG A O 1
ATOM 560 N N . ILE A 1 73 ? -1.948 -1.793 5.751 1.00 89.62 73 ILE A N 1
ATOM 561 C CA . ILE A 1 73 ? -1.838 -0.989 4.521 1.00 89.62 73 ILE A CA 1
ATOM 562 C C . ILE A 1 73 ? -0.388 -0.533 4.313 1.00 89.62 73 ILE A C 1
ATOM 564 O O . ILE A 1 73 ? 0.178 -0.724 3.238 1.00 89.62 73 ILE A O 1
ATOM 568 N N . SER A 1 74 ? 0.230 0.018 5.361 1.00 90.75 74 SER A N 1
ATOM 569 C CA . SER A 1 74 ? 1.620 0.491 5.318 1.00 90.75 74 SER A CA 1
ATOM 570 C C . SER A 1 74 ? 2.599 -0.649 5.008 1.00 90.75 74 SER A C 1
ATOM 572 O O . SER A 1 74 ? 3.477 -0.505 4.161 1.00 90.75 74 SER A O 1
ATOM 574 N N . LEU A 1 75 ? 2.400 -1.814 5.631 1.00 90.00 75 LEU A N 1
ATOM 575 C CA . LEU A 1 75 ? 3.216 -3.003 5.400 1.00 90.00 75 LEU A CA 1
ATOM 576 C C . LEU A 1 75 ? 3.039 -3.564 3.979 1.00 90.00 75 LEU A C 1
ATOM 578 O O . LEU A 1 75 ? 4.021 -3.940 3.342 1.00 90.00 75 LEU A O 1
ATOM 582 N N . ALA A 1 76 ? 1.810 -3.602 3.455 1.00 89.56 76 ALA A N 1
ATOM 583 C CA . ALA A 1 76 ? 1.554 -4.017 2.076 1.00 89.56 76 ALA A CA 1
ATOM 584 C C . ALA A 1 76 ? 2.285 -3.110 1.071 1.00 89.56 76 ALA A C 1
ATOM 586 O O . ALA A 1 76 ? 2.814 -3.599 0.070 1.00 89.56 76 ALA A O 1
ATOM 587 N N . PHE A 1 77 ? 2.369 -1.809 1.368 1.00 89.50 77 PHE A N 1
ATOM 588 C CA . PHE A 1 77 ? 3.101 -0.845 0.551 1.00 89.50 77 PHE A CA 1
ATOM 589 C C . PHE A 1 77 ? 4.599 -1.102 0.559 1.00 89.50 77 PHE A C 1
ATOM 591 O O . PHE A 1 77 ? 5.179 -1.297 -0.509 1.00 89.50 77 PHE A O 1
ATOM 598 N N . ASP A 1 78 ? 5.207 -1.222 1.738 1.00 89.12 78 ASP A N 1
ATOM 599 C CA . ASP A 1 78 ? 6.635 -1.523 1.847 1.00 89.12 78 ASP A CA 1
ATOM 600 C C . ASP A 1 78 ? 7.003 -2.851 1.181 1.00 89.12 78 ASP A C 1
ATOM 602 O O . ASP A 1 78 ? 8.045 -2.952 0.537 1.00 89.12 78 ASP A O 1
ATOM 606 N N . MET A 1 79 ? 6.143 -3.869 1.275 1.00 87.56 79 MET A N 1
ATOM 607 C CA . MET A 1 79 ? 6.375 -5.145 0.600 1.00 87.56 79 MET A CA 1
ATOM 608 C C . MET A 1 79 ? 6.315 -5.026 -0.929 1.00 87.56 79 MET A C 1
ATOM 610 O O . MET A 1 79 ? 7.109 -5.671 -1.616 1.00 87.56 79 MET A O 1
ATOM 614 N N . CYS A 1 80 ? 5.418 -4.203 -1.479 1.00 86.94 80 CYS A N 1
ATOM 615 C CA . CYS A 1 80 ? 5.377 -3.936 -2.920 1.00 86.94 80 CYS A CA 1
ATOM 616 C C . CYS A 1 80 ? 6.588 -3.108 -3.377 1.00 86.94 80 CYS A C 1
ATOM 618 O O . CYS A 1 80 ? 7.193 -3.419 -4.404 1.00 86.94 80 CYS A O 1
ATOM 620 N N . HIS A 1 81 ? 7.000 -2.120 -2.578 1.00 86.88 81 HIS A N 1
ATOM 621 C CA . HIS A 1 81 ? 8.226 -1.345 -2.780 1.00 86.88 81 HIS A CA 1
ATOM 622 C C . HIS A 1 81 ? 9.463 -2.257 -2.805 1.00 86.88 81 HIS A C 1
ATOM 624 O O . HIS A 1 81 ? 10.250 -2.231 -3.754 1.00 86.88 81 HIS A O 1
ATOM 630 N N . ALA A 1 82 ? 9.583 -3.144 -1.814 1.00 85.44 82 ALA A N 1
ATOM 631 C CA . ALA A 1 82 ? 10.667 -4.113 -1.713 1.00 85.44 82 ALA A CA 1
ATOM 632 C C . ALA A 1 82 ? 10.663 -5.116 -2.875 1.00 85.44 82 ALA A C 1
ATOM 634 O O . ALA A 1 82 ? 11.729 -5.455 -3.392 1.00 85.44 82 ALA A O 1
ATOM 635 N N . ALA A 1 83 ? 9.486 -5.553 -3.341 1.00 84.06 83 ALA A N 1
ATOM 636 C CA . ALA A 1 83 ? 9.366 -6.402 -4.527 1.00 84.06 83 ALA A CA 1
ATOM 637 C C . ALA A 1 83 ? 9.917 -5.710 -5.785 1.00 84.06 83 ALA A C 1
ATOM 639 O O . ALA A 1 83 ? 10.561 -6.370 -6.597 1.00 84.06 83 ALA A O 1
ATOM 640 N N . CYS A 1 84 ? 9.743 -4.388 -5.901 1.00 82.31 84 CYS A N 1
ATOM 641 C CA . CYS A 1 84 ? 10.330 -3.548 -6.955 1.00 82.31 84 CYS A CA 1
ATOM 642 C C . CYS A 1 84 ? 11.821 -3.235 -6.731 1.00 82.31 84 CYS A C 1
ATOM 644 O O . CYS A 1 84 ? 12.463 -2.572 -7.548 1.00 82.31 84 CYS A O 1
ATOM 646 N N . GLY A 1 85 ? 12.402 -3.709 -5.625 1.00 80.62 85 GLY A N 1
ATOM 647 C CA . GLY A 1 85 ? 13.780 -3.429 -5.245 1.00 80.62 85 GLY A CA 1
ATOM 648 C C . GLY A 1 85 ? 14.006 -2.006 -4.724 1.00 80.62 85 GLY A C 1
ATOM 649 O O . GLY A 1 85 ? 15.151 -1.540 -4.681 1.00 80.62 85 GLY A O 1
ATOM 650 N N . LEU A 1 86 ? 12.934 -1.314 -4.349 1.00 83.25 86 LEU A N 1
ATOM 651 C CA . LEU A 1 86 ? 12.981 -0.025 -3.678 1.00 83.25 86 LEU A CA 1
ATOM 652 C C . LEU A 1 86 ? 13.084 -0.233 -2.161 1.00 83.25 86 LEU A C 1
ATOM 654 O O . LEU A 1 86 ? 12.595 -1.239 -1.641 1.00 83.25 86 LEU A O 1
ATOM 658 N N . PRO A 1 87 ? 13.725 0.694 -1.433 1.00 83.06 87 PRO A N 1
ATOM 659 C CA . PRO A 1 87 ? 13.734 0.633 0.019 1.00 83.06 87 PRO A CA 1
ATOM 660 C C . PRO A 1 87 ? 12.307 0.796 0.577 1.00 83.06 87 PRO A C 1
ATOM 662 O O . PRO A 1 87 ? 11.501 1.516 -0.027 1.00 83.06 87 PRO A O 1
ATOM 665 N N . PRO A 1 88 ? 11.993 0.162 1.721 1.00 83.81 88 PRO A N 1
ATOM 666 C CA . PRO A 1 88 ? 10.787 0.471 2.477 1.00 83.81 88 PRO A CA 1
ATOM 667 C C . PRO A 1 88 ? 10.869 1.913 2.988 1.00 83.81 88 PRO A C 1
ATOM 669 O O . PRO A 1 88 ? 11.949 2.428 3.290 1.00 83.81 88 PRO A O 1
ATOM 672 N N . VAL A 1 89 ? 9.727 2.577 3.052 1.00 84.75 89 VAL A N 1
ATOM 673 C CA . VAL A 1 89 ? 9.638 4.031 3.279 1.00 84.75 89 VAL A CA 1
ATOM 674 C C . VAL A 1 89 ? 8.535 4.380 4.259 1.00 84.75 89 VAL A C 1
ATOM 676 O O . VAL A 1 89 ? 8.637 5.387 4.963 1.00 84.75 89 VAL A O 1
ATOM 679 N N . MET A 1 90 ? 7.511 3.536 4.359 1.00 78.56 90 MET A N 1
ATOM 680 C CA . MET A 1 90 ? 6.600 3.611 5.476 1.00 78.56 90 MET A CA 1
ATOM 681 C C . MET A 1 90 ? 7.369 3.020 6.654 1.00 78.56 90 MET A C 1
ATOM 683 O O . MET A 1 90 ? 7.980 1.963 6.571 1.00 78.56 90 MET A O 1
ATOM 687 N N . LYS A 1 91 ? 7.430 3.721 7.785 1.00 67.31 91 LYS A N 1
ATOM 688 C CA . LYS A 1 91 ? 8.025 3.160 9.007 1.00 67.31 91 LYS A CA 1
ATOM 689 C C . LYS A 1 91 ? 7.068 2.130 9.612 1.00 67.31 91 LYS A C 1
ATOM 691 O O . LYS A 1 91 ? 6.756 2.208 10.797 1.00 67.31 91 LYS A O 1
ATOM 696 N N . ALA A 1 92 ? 6.552 1.203 8.805 1.00 56.97 92 ALA A N 1
ATOM 697 C CA . ALA A 1 92 ? 5.848 0.045 9.304 1.00 56.97 92 ALA A CA 1
ATOM 698 C C . ALA A 1 92 ? 6.900 -0.780 10.042 1.00 56.97 92 ALA A C 1
ATOM 700 O O . ALA A 1 92 ? 7.649 -1.555 9.452 1.00 56.97 92 ALA A O 1
ATOM 701 N N . THR A 1 93 ? 7.027 -0.546 11.349 1.00 43.81 93 THR A N 1
ATOM 702 C CA . THR A 1 93 ? 7.807 -1.410 12.223 1.00 43.81 93 THR A CA 1
ATOM 703 C C . THR A 1 93 ? 7.162 -2.773 12.129 1.00 43.81 93 THR A C 1
ATOM 705 O O . THR A 1 93 ? 6.126 -3.008 12.753 1.00 43.81 93 THR A O 1
ATOM 708 N N . ALA A 1 94 ? 7.732 -3.632 11.284 1.00 42.12 94 ALA A N 1
ATOM 709 C CA . ALA A 1 94 ? 7.362 -5.023 11.209 1.00 42.12 94 ALA A CA 1
ATOM 710 C C . ALA A 1 94 ? 7.261 -5.520 12.651 1.00 42.12 94 ALA A C 1
ATOM 712 O O . ALA A 1 94 ? 8.224 -5.426 13.415 1.00 42.12 94 ALA A O 1
ATOM 713 N N . THR A 1 95 ? 6.087 -6.003 13.055 1.00 39.97 95 THR A N 1
ATOM 714 C CA . THR A 1 95 ? 6.027 -6.903 14.202 1.00 39.97 95 THR A CA 1
ATOM 715 C C . THR A 1 95 ? 6.750 -8.156 13.740 1.00 39.97 95 THR A C 1
ATOM 717 O O . THR A 1 95 ? 6.147 -9.073 13.186 1.00 39.97 95 THR A O 1
ATOM 720 N N . THR A 1 96 ? 8.077 -8.143 13.841 1.00 36.81 96 THR A N 1
ATOM 721 C CA . THR A 1 96 ? 8.887 -9.306 13.552 1.00 36.81 96 THR A CA 1
ATOM 722 C C . THR A 1 96 ? 8.566 -10.310 14.641 1.00 36.81 96 THR A C 1
ATOM 724 O O . THR A 1 96 ? 9.044 -10.201 15.769 1.00 36.81 96 THR A O 1
ATOM 727 N N . ALA A 1 97 ? 7.732 -11.291 14.312 1.00 44.47 97 ALA A N 1
ATOM 728 C CA . ALA A 1 97 ? 7.718 -12.544 15.037 1.00 44.47 97 ALA A CA 1
ATOM 729 C C . ALA A 1 97 ? 9.114 -13.176 14.860 1.00 44.47 97 ALA A C 1
ATOM 731 O O . ALA A 1 97 ? 9.375 -13.856 13.874 1.00 44.47 97 ALA A O 1
ATOM 732 N N . GLY A 1 98 ? 10.035 -12.866 15.780 1.00 36.50 98 GLY A N 1
ATOM 733 C CA . GLY A 1 98 ? 11.308 -13.571 15.94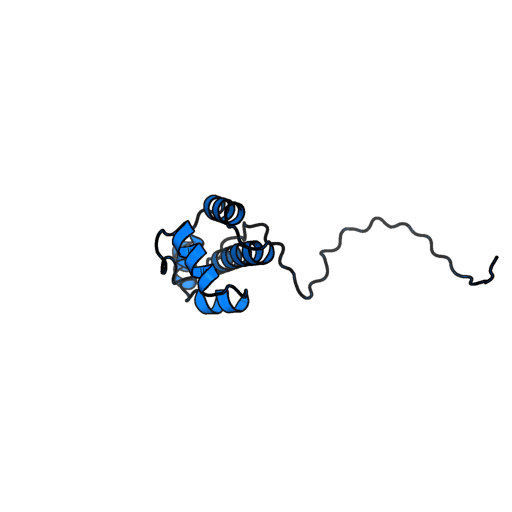4 1.00 36.50 98 GLY A CA 1
ATOM 734 C C . GLY A 1 98 ? 12.540 -13.039 15.198 1.00 36.50 98 GLY A C 1
ATOM 735 O O . GLY A 1 98 ? 13.245 -13.834 14.586 1.00 36.50 98 GLY A O 1
ATOM 736 N N . GLN A 1 99 ? 12.892 -11.751 15.311 1.00 31.61 99 GLN A N 1
ATOM 737 C CA . GLN A 1 99 ? 14.308 -11.354 15.202 1.00 31.61 99 GLN A CA 1
ATOM 738 C C . GLN A 1 99 ? 14.763 -10.690 16.501 1.00 31.61 99 GLN A C 1
ATOM 740 O O . GLN A 1 99 ? 14.051 -9.824 17.014 1.00 31.61 99 GLN A O 1
ATOM 745 N N . PRO A 1 100 ? 15.937 -11.071 17.035 1.00 38.47 100 PRO A N 1
ATOM 746 C CA . PRO A 1 100 ? 16.527 -10.369 18.158 1.00 38.47 100 PRO A CA 1
ATOM 747 C C . PRO A 1 100 ? 16.841 -8.938 17.722 1.00 38.47 100 PRO A C 1
ATOM 749 O O . PRO A 1 100 ? 17.329 -8.705 16.613 1.00 38.47 100 PRO A O 1
ATOM 752 N N . ALA A 1 101 ? 16.518 -7.987 18.595 1.00 39.03 101 ALA A N 1
ATOM 753 C CA . ALA A 1 101 ? 16.832 -6.583 18.397 1.00 39.03 101 ALA A CA 1
ATOM 754 C C . ALA A 1 101 ? 18.317 -6.420 18.018 1.00 39.03 101 ALA A C 1
ATOM 756 O O . ALA A 1 101 ? 19.161 -7.095 18.616 1.00 39.03 101 ALA A O 1
ATOM 757 N N . PRO A 1 102 ? 18.661 -5.542 17.056 1.00 39.84 102 PRO A N 1
ATOM 758 C CA . PRO A 1 102 ? 20.050 -5.184 16.830 1.00 39.84 102 PRO A CA 1
ATOM 759 C C . PRO A 1 102 ? 20.601 -4.632 18.142 1.00 39.84 102 PRO A C 1
ATOM 761 O O . PRO A 1 102 ? 20.073 -3.673 18.707 1.00 39.84 102 PRO A O 1
ATOM 764 N N . SER A 1 103 ? 21.624 -5.314 18.641 1.00 40.19 103 SER A N 1
ATOM 765 C CA . SER A 1 103 ? 22.332 -5.030 19.875 1.00 40.19 103 SER A CA 1
ATOM 766 C C . SER A 1 103 ? 22.741 -3.562 19.896 1.00 40.19 103 SER A C 1
ATOM 768 O O . SER A 1 103 ? 23.656 -3.139 19.189 1.00 40.19 103 SER A O 1
ATOM 770 N N . THR A 1 104 ? 22.077 -2.772 20.734 1.00 43.34 104 THR A N 1
ATOM 771 C CA . THR A 1 104 ? 22.675 -1.548 21.248 1.00 43.34 104 THR A CA 1
ATOM 772 C C . THR A 1 104 ? 23.979 -1.939 21.951 1.00 43.34 104 THR A C 1
ATOM 774 O O . THR A 1 104 ? 23.996 -2.929 22.692 1.00 43.34 104 THR A O 1
ATOM 777 N N . PRO A 1 105 ? 25.097 -1.221 21.737 1.00 42.75 105 PRO A N 1
ATOM 778 C CA . PRO A 1 105 ? 26.276 -1.412 22.562 1.00 42.75 105 PRO A CA 1
ATOM 779 C C . PRO A 1 105 ? 25.899 -1.013 23.989 1.00 42.75 105 PRO A C 1
ATOM 781 O O . PRO A 1 105 ? 25.763 0.159 24.334 1.00 42.75 105 PRO A O 1
ATOM 784 N N . SER A 1 106 ? 25.645 -2.038 24.795 1.00 41.16 106 SER A N 1
ATOM 785 C CA . SER A 1 106 ? 25.320 -1.936 26.204 1.00 41.16 106 SER A CA 1
ATOM 786 C C . SER A 1 106 ? 26.567 -1.460 26.942 1.00 41.16 106 SER A C 1
ATOM 788 O O . SER A 1 106 ? 27.452 -2.253 27.265 1.00 41.16 106 SER A O 1
ATOM 790 N N . THR A 1 107 ? 26.638 -0.159 27.221 1.00 47.28 107 THR A N 1
ATOM 791 C CA . THR A 1 107 ? 27.523 0.374 28.257 1.00 47.28 107 THR A CA 1
ATOM 792 C C . THR A 1 107 ? 27.091 -0.239 29.586 1.00 47.28 107 THR A C 1
ATOM 794 O O . THR A 1 107 ? 26.038 0.058 30.140 1.00 47.28 107 THR A O 1
ATOM 797 N N . VAL A 1 108 ? 27.902 -1.188 30.025 1.00 48.09 108 VAL A N 1
ATOM 798 C CA . VAL A 1 108 ? 27.801 -2.002 31.233 1.00 48.09 108 VAL A CA 1
ATOM 799 C C . VAL A 1 108 ? 27.565 -1.157 32.496 1.00 48.09 108 VAL A C 1
ATOM 801 O O . VAL A 1 108 ? 28.332 -0.230 32.747 1.00 48.09 108 VAL A O 1
ATOM 804 N N . PRO A 1 109 ? 26.663 -1.586 33.398 1.00 44.59 109 PRO A N 1
ATOM 805 C CA . PRO A 1 109 ? 26.921 -1.469 34.830 1.00 44.59 109 PRO A CA 1
ATOM 806 C C . PRO A 1 109 ? 27.262 -2.849 35.398 1.00 44.59 109 PRO A C 1
ATOM 808 O O . PRO A 1 109 ? 26.435 -3.754 35.496 1.00 44.59 109 PRO A O 1
ATOM 811 N N . LYS A 1 110 ? 28.531 -3.016 35.768 1.00 53.72 110 LYS A N 1
ATOM 812 C CA . LYS A 1 110 ? 29.080 -4.229 36.367 1.00 53.72 110 LYS A CA 1
ATOM 813 C C . LYS A 1 110 ? 28.882 -4.131 37.875 1.00 53.72 110 LYS A C 1
ATOM 815 O O . LYS A 1 110 ? 29.700 -3.505 38.540 1.00 53.72 110 LYS A O 1
ATOM 820 N N . ARG A 1 111 ? 27.847 -4.773 38.424 1.00 46.31 111 ARG A N 1
ATOM 821 C CA . ARG A 1 111 ? 27.909 -5.343 39.784 1.00 46.31 111 ARG A CA 1
ATOM 822 C C . ARG A 1 111 ? 26.764 -6.323 40.057 1.00 46.31 111 ARG A C 1
ATOM 824 O O . ARG A 1 111 ? 25.645 -5.938 40.364 1.00 46.31 111 ARG A O 1
ATOM 831 N N . LEU A 1 112 ? 27.103 -7.610 39.976 1.00 47.34 112 LEU A N 1
ATOM 832 C CA . LEU A 1 112 ? 26.419 -8.693 40.681 1.00 47.34 112 LEU A CA 1
ATOM 833 C C . LEU A 1 112 ? 26.655 -8.569 42.195 1.00 47.34 112 LEU A C 1
ATOM 835 O O . LEU A 1 112 ? 27.795 -8.340 42.604 1.00 47.34 112 LEU A O 1
ATOM 839 N N . ARG A 1 113 ? 25.624 -8.866 42.995 1.00 44.47 113 ARG A N 1
ATOM 840 C CA . ARG A 1 113 ? 25.585 -9.921 44.043 1.00 44.47 113 ARG A CA 1
ATOM 841 C C . ARG A 1 113 ? 24.239 -9.816 44.777 1.00 44.47 113 ARG A C 1
ATOM 843 O O . ARG A 1 113 ? 23.924 -8.766 45.308 1.00 44.47 113 ARG A O 1
ATOM 850 N N . MET A 1 114 ? 23.325 -10.753 44.530 1.00 36.72 114 MET A N 1
ATOM 851 C CA . MET A 1 114 ? 23.090 -12.015 45.260 1.00 36.72 114 MET A CA 1
ATOM 852 C C . MET A 1 114 ? 22.243 -11.852 46.532 1.00 36.72 114 MET A C 1
ATOM 854 O O . MET A 1 114 ? 22.686 -11.235 47.487 1.00 36.72 114 MET A O 1
ATOM 858 N N . ALA A 1 115 ? 21.057 -12.476 46.464 1.00 40.28 115 ALA A N 1
ATOM 859 C CA . ALA A 1 115 ? 20.302 -13.195 47.495 1.00 40.28 115 ALA A CA 1
ATOM 860 C C . ALA A 1 115 ? 20.259 -12.627 48.927 1.00 40.28 115 ALA A C 1
ATOM 862 O O . ALA A 1 115 ? 21.269 -12.584 49.613 1.00 40.28 115 ALA A O 1
ATOM 863 N N . SER A 1 116 ? 19.057 -12.422 49.467 1.00 39.88 116 SER A N 1
ATOM 864 C CA . SER A 1 116 ? 18.432 -13.470 50.281 1.00 39.88 116 SER A CA 1
ATOM 865 C C . SER A 1 116 ? 16.985 -13.115 50.625 1.00 39.88 116 SER A C 1
ATOM 867 O O . SER A 1 116 ? 16.570 -11.961 50.610 1.00 39.88 116 SER A O 1
ATOM 869 N N . LEU A 1 117 ? 16.233 -14.170 50.868 1.00 46.19 117 LEU A N 1
ATOM 870 C CA . LEU A 1 117 ? 14.800 -14.28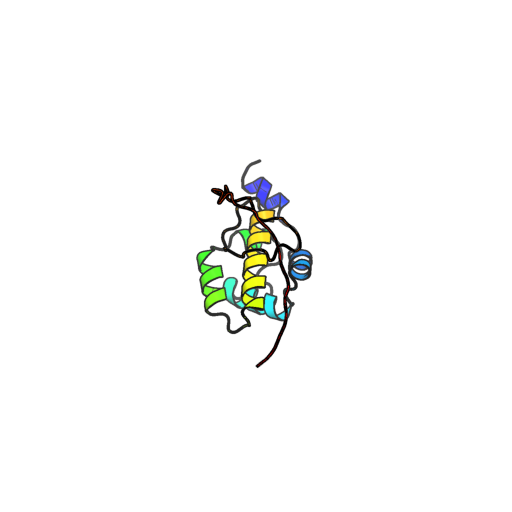3 51.035 1.00 46.19 117 LEU A CA 1
ATOM 871 C C . LEU A 1 117 ? 14.500 -14.429 52.525 1.00 46.19 117 LEU A C 1
ATOM 873 O O . LEU A 1 117 ? 14.786 -15.501 53.027 1.00 46.19 117 LEU A O 1
ATOM 877 N N . GLU A 1 118 ? 13.895 -13.441 53.192 1.00 46.97 118 GLU A N 1
ATOM 878 C CA . GLU A 1 118 ? 13.149 -13.611 54.460 1.00 46.97 118 GLU A CA 1
ATOM 879 C C . GLU A 1 118 ? 12.066 -12.510 54.518 1.00 46.97 118 GLU A C 1
ATOM 881 O O . GLU A 1 118 ? 12.372 -11.328 54.442 1.00 46.97 118 GLU A O 1
ATOM 886 N N . ARG A 1 119 ? 10.783 -12.813 54.287 1.00 45.34 119 ARG A N 1
ATOM 887 C CA . ARG A 1 119 ? 9.780 -13.337 55.232 1.00 45.34 119 ARG A CA 1
ATOM 888 C C . ARG A 1 119 ? 9.456 -12.345 56.363 1.00 45.34 119 ARG A C 1
ATOM 890 O O . ARG A 1 119 ? 10.233 -12.192 57.296 1.00 45.34 119 ARG A O 1
ATOM 897 N N . THR A 1 120 ? 8.231 -11.814 56.319 1.00 45.16 120 THR A N 1
ATOM 898 C CA . THR A 1 120 ? 7.201 -11.841 57.388 1.00 45.16 120 THR A CA 1
ATOM 899 C C . THR A 1 120 ? 6.443 -10.515 57.509 1.00 45.16 120 THR A C 1
ATOM 901 O O . THR A 1 120 ? 7.020 -9.436 57.551 1.00 45.16 120 THR A O 1
ATOM 904 N N . LEU A 1 121 ? 5.118 -10.672 57.530 1.00 44.53 121 LEU A N 1
ATOM 905 C CA . LEU A 1 121 ? 4.068 -9.711 57.851 1.00 44.53 121 LEU A CA 1
ATOM 906 C C . LEU A 1 121 ? 4.355 -8.944 59.153 1.00 44.53 121 LEU A C 1
ATOM 908 O O . LEU A 1 121 ? 4.752 -9.566 60.135 1.00 44.53 121 LEU A O 1
ATOM 912 N N . SER A 1 122 ? 4.059 -7.647 59.212 1.00 38.03 122 SER A N 1
ATOM 913 C CA . SER A 1 122 ? 2.797 -7.101 59.741 1.00 38.03 122 SER A CA 1
ATOM 914 C C . SER A 1 122 ? 2.841 -5.577 59.793 1.00 38.03 122 SER A C 1
ATOM 916 O O . SER A 1 122 ? 3.951 -5.025 59.944 1.00 38.03 122 SER A O 1
#

Organism: Perkinsus olseni (NCBI:txid32597)

pLDDT: mean 74.8, std 19.34, range [31.61, 91.19]

Foldseek 3Di:
DDLVVLLVQQFAFLVVVLVVLVNDLVLQQLVQCQQQVGSPNDGTLSSLLPGDVVSLVVSLVPDPDDPSSSLSSLVSSQVSVVSSVHHRDRPSVPPPPDDDDDDDPDPDDDDDDDDDDDDDDD

Radius of gyration: 21.76 Å; chains: 1; bounding box: 42×25×75 Å

Sequence (122 aa):
ASLQTRFDSAAKPVKPLLQKVGVSDDLWKAVCLGLAGKEDGFSRSNDFGFLNPRDVAAFVEKHKGSAFEKYRISLAFDMCHAACGLPPVMKATATTAGQPAPSTPSTVPKRLRMASLERTLS

=== Feature glossary ===
The record interleaves many kinds of information about one protein. Here is each kind framed as the question it answers.

Q: What does the local fold look like, residue by residue?
A: The Foldseek 3Di string encodes local tertiary geometry as a 20-letter alphabet — one character per residue — derived from the relative positions of nearby Cα atoms. Unlike the amino-acid sequence, 3Di is a direct function of the 3D structure, so two proteins with the same fold have similar 3Di strings even at low sequence identity.

Q: Which residues are in helices, strands, or loops?
A: The SS8 string is DSSP's per-residue secondary-structure call. α-helix (H) means an i→i+4 H-bond ladder; β-strand (E) means the residue participates in a β-sheet; 3₁₀ (G) and π (I) are tighter and wider helices; T/S are turns/bends; '-' is loop.

Q: How big and how compact is the whole molecule?
A: Radius of gyration (Rg) is the root-mean-square distance of Cα atoms from their centroid — a single number for overall size and compactness. A globular domain of N residues has Rg ≈ 2.2·N^0.38 Å; an extended or disordered chain has a much larger Rg. The Cα contact count is the number of residue pairs whose Cα atoms are within 8 Å and are more than four positions apart in sequence — a standard proxy for tertiary packing density. The bounding box is the smallest axis-aligned box enclosing all Cα atoms.

Q: Where is each backbone atom in 3D?
A: Structure coordinates are given as an mmCIF _atom_site loop: one row per atom with element, residue name, chain id, sequence number, and x/y/z position in Å. Only the four main-chain atoms per residue are included here; side chains are omitted to keep the record compact.

Q: What is the amino-acid chain?
A: Primary structure: the covalent order of the twenty standard amino acids along the backbone. Two proteins with the same sequence will (almost always) fold to the same structure; two with 30% identity often share a fold but not the details.

Q: What if only a Cα trace is available?
A: Three-state secondary structure (P-SEA) collapses the eight DSSP classes into helix (a), strand (b), and coil (c). P-SEA assigns these from Cα geometry alone — distances and angles — without requiring backbone oxygens, so it works on any Cα trace.

Q: What family and function is it annotated with?
A: Database cross-references. InterPro integrates a dozen domain/family signature databases into unified entries with residue-range hits. GO terms attach function/process/location labels with evidence codes. CATH codes position the fold in a four-level structural taxonomy. Organism is the NCBI-taxonomy species name.

Q: How confident is the AlphaFold model at each residue?
A: pLDDT is the predicted lDDT-Cα score: AlphaFold's confidence that the local environment of each residue (all inter-atomic distances within 15 Å) is correctly placed. It is a per-residue number between 0 and 100, with higher meaning more reliable.

Q: How mobile is each atom in the crystal?
A: B-factor (Debye–Waller factor) reflects atomic displacement in the crystal lattice. It is an experimental observable (units Å²), not a prediction; low values mean the atom is pinned down, high values mean it moves or is heterogeneous across the crystal.

Q: Which residues are buried vs exposed?
A: SASA measures how much of the protein is reachable by solvent. It is computed by rolling a water-sized probe over the atomic surface and summing the exposed area (Å²). Per-residue SASA distinguishes core (buried, low SASA) from surface (exposed, high SASA) residues; total SASA is a whole-molecule size measure.

Q: What do the diagnostic plots show?
A: Plot images: a contact map (which residues are close in 3D, as an N×N binary image), a Ramachandran scatter (backbone torsion angles, revealing secondary-structure composition at a glance), and — for AlphaFold structures — a PAE heatmap (pairwise prediction confidence).

Q: What known structures does this most resemble?
A: The Foldseek neighbor list gives the closest experimentally determined structures in the PDB, ranked by structural alignment. TM-score near 1 means near-identical fold; near 0.3 means only rough topology match. This is how one finds what a novel AlphaFold prediction most resembles in the solved-structure universe.

Q: Are the domains correctly placed relative to each other?
A: Predicted aligned error is AlphaFold's pairwise confidence. Unlike pLDDT (per-residue), PAE is per-residue-pair and captures whether two parts of the structure are correctly placed relative to each other. Units are ångströms of expected positional error.

Q: What do the rendered images show?
A: Structure images are PyMOL renders from six orthogonal camera directions. Cartoon representation draws helices as coils and strands as arrows; sticks shows the backbone as bonds; surface shows the solvent-excluded envelope. Rainbow coloring maps sequence position to hue (blue→red, N→C); chain coloring assigns a distinct color per polypeptide.

Q: What are the backbone torsion angles?
A: φ (phi) and ψ (psi) are the two rotatable backbone dihedrals per residue: φ is the C(i-1)–N–Cα–C torsion, ψ is the N–Cα–C–N(i+1) torsion, both in degrees on (−180°, 180°]. α-helical residues cluster near (−60°, −45°); β-strand residues near (−120°, +130°). A Ramachandran plot is simply a scatter of (φ, ψ) for every residue.